Protein AF-A0A8S2FJF2-F1 (afdb_monomer_lite)

Organism: NCBI:txid1234261

pLDDT: mean 79.8, std 13.09, range [49.34, 97.62]

Foldseek 3Di:
DDPVVVVVVVVVVVVVVVVVVVPVVPPCPPVVPPPPPPDPPQDAAEAQEDDDPVCCVPPDVVVVGHHHHHCHCVVPPCVVVPPDCVNVVPDPPQQQDWDWDDDDPCVPVVDDTDIDGPVVVPPD

Structure (mmCIF, N/CA/C/O backbone):
data_AF-A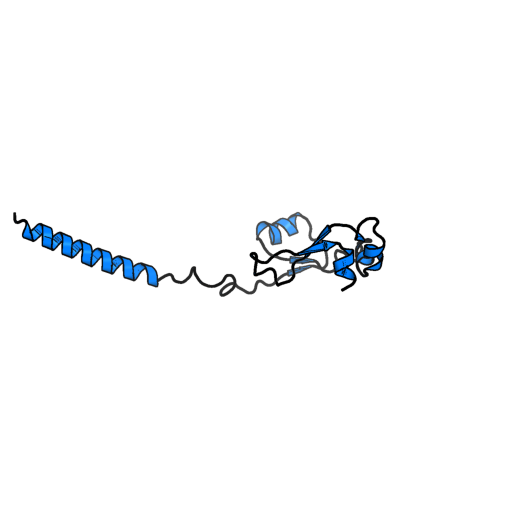0A8S2FJF2-F1
#
_entry.id   AF-A0A8S2FJF2-F1
#
loop_
_atom_site.group_PDB
_atom_site.id
_atom_site.type_symbol
_atom_site.label_atom_id
_atom_site.label_alt_id
_atom_site.label_comp_id
_atom_site.label_asym_id
_atom_site.label_entity_id
_atom_site.label_seq_id
_atom_site.pdbx_PDB_ins_code
_atom_site.Cartn_x
_atom_site.Cartn_y
_atom_site.Cartn_z
_atom_site.occupancy
_atom_site.B_iso_or_equiv
_atom_site.auth_seq_id
_atom_site.auth_comp_id
_atom_site.auth_asym_id
_atom_site.auth_atom_id
_atom_site.pdbx_PDB_model_num
ATOM 1 N N . MET A 1 1 ? -36.800 53.040 44.258 1.00 54.44 1 MET A N 1
ATOM 2 C CA . MET A 1 1 ? -36.306 51.725 43.789 1.00 54.44 1 MET A CA 1
ATOM 3 C C . MET A 1 1 ? -35.043 52.022 43.031 1.00 54.44 1 MET A C 1
ATOM 5 O O . MET A 1 1 ? -35.087 52.565 41.933 1.00 54.44 1 MET A O 1
ATOM 9 N N . ASP A 1 2 ? -33.936 51.858 43.733 1.00 61.22 2 ASP A N 1
ATOM 10 C CA . ASP A 1 2 ? -32.817 52.776 43.603 1.00 61.22 2 ASP A CA 1
ATOM 11 C C . ASP A 1 2 ? -31.812 52.225 42.600 1.00 61.22 2 ASP A C 1
ATOM 13 O O . ASP A 1 2 ? -31.479 51.042 42.625 1.00 61.22 2 ASP A O 1
ATOM 17 N N . SER A 1 3 ? -31.341 53.090 41.700 1.00 70.12 3 SER A N 1
ATOM 18 C CA . SER A 1 3 ? -30.451 52.751 40.575 1.00 70.12 3 SER A CA 1
ATOM 19 C C . SER A 1 3 ? -29.200 51.955 41.003 1.00 70.12 3 SER A C 1
ATOM 21 O O . SER A 1 3 ? -28.660 51.149 40.246 1.00 70.12 3 SER A O 1
ATOM 23 N N . TYR A 1 4 ? -28.794 52.103 42.267 1.00 76.31 4 TYR A N 1
ATOM 24 C CA . TYR A 1 4 ? -27.727 51.337 42.910 1.00 76.31 4 TYR A CA 1
ATOM 25 C C . TYR A 1 4 ? -28.010 49.830 43.007 1.00 76.31 4 TYR A C 1
ATOM 27 O O . TYR A 1 4 ? -27.101 49.030 42.797 1.00 76.31 4 TYR A O 1
ATOM 35 N N . CYS A 1 5 ? -29.255 49.417 43.255 1.00 74.25 5 CYS A N 1
ATOM 36 C CA . CYS A 1 5 ? -29.631 48.002 43.306 1.00 74.25 5 CYS A CA 1
ATOM 37 C C . CYS A 1 5 ? -29.486 47.326 41.936 1.00 74.25 5 CYS A C 1
ATOM 39 O O . CYS A 1 5 ? -29.048 46.180 41.856 1.00 74.25 5 CYS A O 1
ATOM 41 N N . ILE A 1 6 ? -29.800 48.050 40.856 1.00 78.25 6 ILE A N 1
ATOM 42 C CA . ILE A 1 6 ? -29.676 47.554 39.479 1.00 78.25 6 ILE A CA 1
ATOM 43 C C . ILE A 1 6 ? -28.198 47.391 39.112 1.00 78.25 6 ILE A C 1
ATOM 45 O O . ILE A 1 6 ? -27.810 46.358 38.569 1.00 78.25 6 ILE A O 1
ATOM 49 N N . PHE A 1 7 ? -27.356 48.366 39.462 1.00 80.12 7 PHE A N 1
ATOM 50 C CA . PHE A 1 7 ? -25.919 48.295 39.194 1.00 80.12 7 PHE A CA 1
ATOM 51 C C . PHE A 1 7 ? -25.243 47.141 39.948 1.00 80.12 7 PHE A C 1
ATOM 53 O O . PHE A 1 7 ? -24.484 46.376 39.354 1.00 80.12 7 PHE A O 1
ATOM 60 N N . ILE A 1 8 ? -25.574 46.949 41.230 1.00 80.25 8 ILE A N 1
ATOM 61 C CA . ILE A 1 8 ? -25.055 45.832 42.033 1.00 80.25 8 ILE A CA 1
ATOM 62 C C . ILE A 1 8 ? -25.493 44.489 41.438 1.00 80.25 8 ILE A C 1
ATOM 64 O O . ILE A 1 8 ? -24.672 43.582 41.322 1.00 80.25 8 ILE A O 1
ATOM 68 N N . TYR A 1 9 ? -26.749 44.372 40.996 1.00 80.88 9 TYR A N 1
ATOM 69 C CA . TYR A 1 9 ? -27.256 43.161 40.350 1.00 80.88 9 TYR A CA 1
ATOM 70 C C . TYR A 1 9 ? -26.528 42.849 39.031 1.00 80.88 9 TYR A C 1
ATOM 72 O O . TYR A 1 9 ? -26.152 41.702 38.794 1.00 80.88 9 TYR A O 1
ATOM 80 N N . PHE A 1 10 ? -26.243 43.862 38.207 1.00 78.94 10 PHE A N 1
ATOM 81 C CA . PHE A 1 10 ? -25.467 43.699 36.971 1.00 78.94 10 PHE A CA 1
ATOM 82 C C . PHE A 1 10 ? -24.010 43.291 37.224 1.00 78.94 10 PHE A C 1
ATOM 84 O O . PHE A 1 10 ? -23.477 42.421 36.530 1.00 78.94 10 PHE A O 1
ATOM 91 N N . VAL A 1 11 ? -23.360 43.867 38.237 1.00 80.19 11 VAL A N 1
ATOM 92 C CA . VAL A 1 11 ? -22.003 43.463 38.638 1.00 80.19 11 VAL A CA 1
ATOM 93 C C . VAL A 1 11 ? -22.007 42.020 39.150 1.00 80.19 11 VAL A C 1
ATOM 95 O O . VAL A 1 11 ? -21.147 41.228 38.771 1.00 80.19 11 VAL A O 1
ATOM 98 N N . PHE A 1 12 ? -23.018 41.631 39.928 1.00 78.00 12 PHE A N 1
ATOM 99 C CA . PHE A 1 12 ? -23.171 40.251 40.386 1.00 78.00 12 PHE A CA 1
ATOM 100 C C . PHE A 1 12 ? -23.368 39.285 39.208 1.00 78.00 12 PHE A C 1
ATOM 102 O O . PHE A 1 12 ? -22.670 38.279 39.113 1.00 78.00 12 PHE A O 1
ATOM 109 N N . LEU A 1 13 ? -24.244 39.609 38.253 1.00 74.25 13 LEU A N 1
ATOM 110 C CA . LEU A 1 13 ? -24.472 38.780 37.066 1.00 74.25 13 LEU A CA 1
ATOM 111 C C . LEU A 1 13 ? -23.211 38.618 36.209 1.00 74.25 13 LEU A C 1
ATOM 113 O O . LEU A 1 13 ? -22.901 37.507 35.784 1.00 74.25 13 LEU A O 1
ATOM 117 N N . THR A 1 14 ? -22.459 39.695 35.974 1.00 69.31 14 THR A N 1
ATOM 118 C CA . THR A 1 14 ? -21.243 39.639 35.145 1.00 69.31 14 THR A CA 1
ATOM 119 C C . THR A 1 14 ? -20.107 38.876 35.826 1.00 69.31 14 THR A C 1
ATOM 121 O O . THR A 1 14 ? -19.404 38.115 35.157 1.00 69.31 14 THR A O 1
ATOM 124 N N . LEU A 1 15 ? 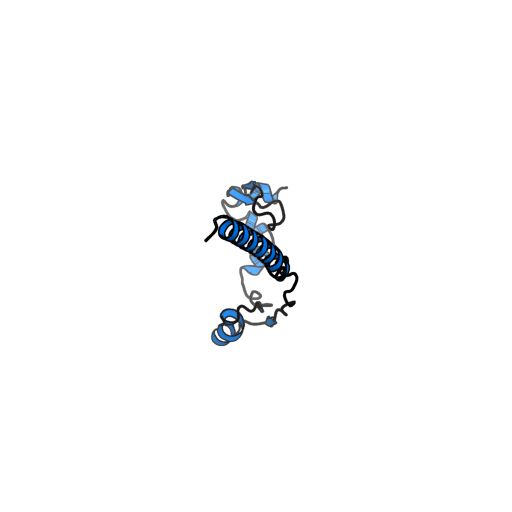-19.953 38.993 37.149 1.00 68.25 15 LEU A N 1
ATOM 125 C CA . LEU A 1 15 ? -18.973 38.212 37.908 1.00 68.25 15 LEU A CA 1
ATOM 126 C C . LEU A 1 15 ? -19.334 36.720 37.939 1.00 68.25 15 LEU A C 1
ATOM 128 O O . LEU A 1 15 ? -18.475 35.879 37.672 1.00 68.25 15 LEU A O 1
ATOM 132 N N . PHE A 1 16 ? -20.601 36.371 38.177 1.00 62.75 16 PHE A N 1
ATOM 133 C CA . PHE A 1 16 ? -21.034 34.969 38.186 1.00 62.75 16 PHE A CA 1
ATOM 134 C C . PHE A 1 16 ? -20.981 34.321 36.796 1.00 62.75 16 PHE A C 1
ATOM 136 O O . PHE A 1 16 ? -20.611 33.150 36.686 1.00 62.75 16 PHE A O 1
ATOM 143 N N . HIS A 1 17 ? -21.273 35.070 35.727 1.00 59.94 17 HIS A N 1
ATOM 144 C CA . HIS A 1 17 ? -21.181 34.556 34.358 1.00 59.94 17 HIS A CA 1
ATOM 145 C C . HIS A 1 17 ? -19.727 34.263 33.945 1.00 59.94 17 HIS A C 1
ATOM 147 O O . HIS A 1 17 ? -19.453 33.206 33.377 1.00 59.94 17 HIS A O 1
ATOM 153 N N . ASN A 1 18 ? -18.773 35.135 34.299 1.00 57.75 18 ASN A N 1
ATOM 154 C CA . ASN A 1 18 ? -17.348 34.929 33.997 1.00 57.75 18 ASN A CA 1
ATOM 155 C C . ASN A 1 18 ? -16.711 33.777 34.799 1.00 57.75 18 ASN A C 1
ATOM 157 O O . ASN A 1 18 ? -15.827 33.074 34.302 1.00 57.75 18 ASN A O 1
ATOM 161 N N . VAL A 1 19 ? -17.171 33.530 36.030 1.00 59.09 19 VAL A N 1
ATOM 162 C CA . VAL A 1 19 ? -16.703 32.384 36.830 1.00 59.09 19 VAL A CA 1
ATOM 163 C C . VAL A 1 19 ? -17.213 31.058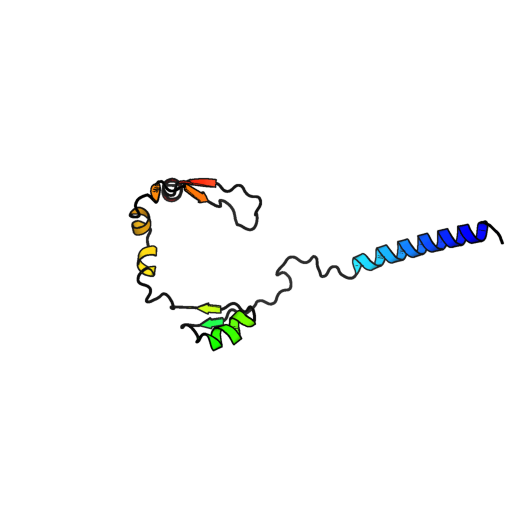 36.249 1.00 59.09 19 VAL A C 1
ATOM 165 O O . VAL A 1 19 ? -16.465 30.081 36.207 1.00 59.09 19 VAL A O 1
ATOM 168 N N . TYR A 1 20 ? -18.443 31.016 35.729 1.00 56.34 20 TYR A N 1
ATOM 169 C CA . TYR A 1 20 ? -19.012 29.794 35.148 1.00 56.34 20 TYR A CA 1
ATOM 170 C C . TYR A 1 20 ? -18.358 29.388 33.818 1.00 56.34 20 TYR A C 1
ATOM 172 O O . TYR A 1 20 ? -18.106 28.201 33.588 1.00 56.34 20 TYR A O 1
ATOM 180 N N . THR A 1 21 ? -18.026 30.348 32.951 1.00 52.50 21 THR A N 1
ATOM 181 C CA . THR A 1 21 ? -17.444 30.059 31.626 1.00 52.50 21 THR A CA 1
ATOM 182 C C . THR A 1 21 ? -16.005 29.543 31.705 1.00 52.50 21 THR A C 1
ATOM 184 O O . THR A 1 21 ? -15.615 28.683 30.914 1.00 52.50 21 THR A O 1
ATOM 187 N N . SER A 1 22 ? -15.225 29.978 32.701 1.00 53.28 22 SER A N 1
ATOM 188 C CA . SER A 1 22 ? -13.837 29.520 32.885 1.00 53.28 22 SER A CA 1
ATOM 189 C C . SER A 1 22 ? -13.712 28.079 33.412 1.00 53.28 22 SER A C 1
ATOM 191 O O . SER A 1 22 ? -12.681 27.432 33.204 1.00 53.28 22 SER A O 1
ATOM 193 N N . SER A 1 23 ? -14.763 27.545 34.048 1.00 49.34 23 SER A N 1
ATOM 194 C CA . SER A 1 23 ? -14.753 26.211 34.668 1.00 49.34 23 SER A CA 1
ATOM 195 C C . SER A 1 23 ? -15.274 25.098 33.743 1.00 49.34 23 SER A C 1
ATOM 197 O O . SER A 1 23 ? -14.867 23.942 33.874 1.00 49.34 23 SER A O 1
ATOM 199 N N . PHE A 1 24 ? -16.110 25.427 32.748 1.00 50.16 24 PHE A N 1
ATOM 200 C CA . PHE A 1 24 ? -16.654 24.436 31.805 1.00 50.16 24 PHE A CA 1
ATOM 201 C C . PHE A 1 24 ? -15.635 23.981 30.742 1.00 50.16 24 PHE A C 1
ATOM 203 O O . PHE A 1 24 ? -15.668 22.838 30.295 1.00 50.16 24 PHE A O 1
ATOM 210 N N . SER A 1 25 ? -14.664 24.832 30.391 1.00 53.28 25 SER A N 1
ATOM 211 C CA . SER A 1 25 ? -13.658 24.526 29.357 1.00 53.28 25 SER A CA 1
ATOM 212 C C . SER A 1 25 ? -12.618 23.473 29.792 1.00 53.28 25 SER A C 1
ATOM 214 O O . SER A 1 25 ? -12.096 22.722 28.971 1.00 53.28 25 SER A O 1
ATOM 216 N N . LYS A 1 26 ? -12.337 23.335 31.098 1.00 54.09 26 LYS A N 1
ATOM 217 C CA . LYS A 1 26 ? -11.240 22.470 31.584 1.00 54.09 26 LYS A CA 1
ATOM 218 C C . LYS A 1 26 ? -11.614 21.003 31.832 1.00 54.09 26 LYS A C 1
ATOM 220 O O . LYS A 1 26 ? -10.714 20.176 31.951 1.00 54.09 26 LYS A O 1
ATOM 225 N N . LYS A 1 27 ? -12.901 20.644 31.924 1.00 52.88 27 LYS A N 1
ATOM 226 C CA . LYS A 1 27 ? -13.317 19.286 32.340 1.00 52.88 27 LYS A CA 1
ATOM 227 C C . LYS A 1 27 ? -13.433 18.255 31.214 1.00 52.88 27 LYS A C 1
ATOM 229 O O . LYS A 1 27 ? -13.507 17.064 31.509 1.00 52.88 27 LYS A O 1
ATOM 234 N N . HIS A 1 28 ? -13.377 18.662 29.946 1.00 54.97 28 HIS A N 1
ATOM 235 C CA . HIS A 1 28 ? -13.501 17.745 28.805 1.00 54.97 28 HIS A CA 1
ATOM 236 C C . HIS A 1 28 ? -12.368 17.906 27.780 1.00 54.97 28 HIS A C 1
ATOM 238 O O . HIS A 1 28 ? -12.598 17.968 26.577 1.00 54.97 28 HIS A O 1
ATOM 244 N N . ALA A 1 29 ? -11.113 17.861 28.242 1.00 58.06 29 ALA A N 1
ATOM 245 C CA . ALA A 1 29 ? -9.919 17.755 27.386 1.00 58.06 29 ALA A CA 1
ATOM 246 C C . ALA A 1 29 ? -9.804 16.404 26.625 1.00 58.06 29 ALA A C 1
ATOM 248 O O . ALA A 1 29 ? -8.732 16.035 26.149 1.00 58.06 29 ALA A O 1
ATOM 249 N N . GLY A 1 30 ? -10.889 15.626 26.532 1.00 56.84 30 GLY A N 1
ATOM 250 C CA . GLY A 1 30 ? -10.913 14.300 25.910 1.00 56.84 30 GLY A CA 1
ATOM 251 C C . GLY A 1 30 ? -10.896 14.322 24.380 1.00 56.84 30 GLY A C 1
ATOM 252 O O . GLY A 1 30 ? -10.472 13.344 23.775 1.00 56.84 30 GLY A O 1
ATOM 253 N N . HIS A 1 31 ? -11.295 15.435 23.757 1.00 61.25 31 HIS A N 1
ATOM 254 C CA . HIS A 1 31 ? -11.410 15.549 22.295 1.00 61.25 31 HIS A CA 1
ATOM 255 C C . HIS A 1 31 ? -10.144 16.065 21.591 1.00 61.25 31 HIS A C 1
ATOM 257 O O . HIS A 1 31 ? -10.128 16.146 20.369 1.00 61.25 31 HIS A O 1
ATOM 263 N N . LEU A 1 32 ? -9.091 16.416 22.339 1.00 73.38 32 LEU A N 1
ATOM 264 C CA . LEU A 1 32 ? -7.846 16.979 21.788 1.00 73.38 32 LEU A CA 1
ATOM 265 C C . LEU A 1 32 ? -6.673 15.995 21.790 1.00 73.38 32 LEU A C 1
ATOM 267 O O . LEU A 1 32 ? -5.556 16.359 21.428 1.00 73.38 32 LEU A O 1
ATOM 271 N N . LYS A 1 33 ? -6.893 14.752 22.222 1.00 71.44 33 LYS A N 1
ATOM 272 C CA . LYS A 1 33 ? -5.849 13.736 22.139 1.00 71.44 33 LYS A CA 1
ATOM 273 C C . LYS A 1 33 ? -5.581 13.411 20.669 1.00 71.44 33 LYS A C 1
ATOM 275 O O . LYS A 1 33 ? -6.517 13.331 19.876 1.00 71.44 33 LYS A O 1
ATOM 280 N N . ALA A 1 34 ? -4.313 13.209 20.313 1.00 70.81 34 ALA A N 1
ATOM 281 C CA . ALA A 1 34 ? -3.939 12.833 18.953 1.00 70.81 34 ALA A CA 1
ATOM 282 C C . ALA A 1 34 ? -4.735 11.598 18.501 1.00 70.81 34 ALA A C 1
ATOM 284 O O . ALA A 1 34 ? -4.946 10.666 19.289 1.00 70.81 34 ALA A O 1
ATOM 285 N N . PHE A 1 35 ? -5.184 11.585 17.245 1.00 65.00 35 PHE A N 1
ATOM 286 C CA . PHE A 1 35 ? -5.872 10.429 16.673 1.00 65.00 35 PHE A CA 1
ATOM 287 C C . PHE A 1 35 ? -5.033 9.157 16.887 1.00 65.00 35 PHE A C 1
ATOM 289 O O . PHE A 1 35 ? -3.825 9.162 16.674 1.00 65.00 35 PHE A O 1
ATOM 296 N N . GLY A 1 36 ? -5.667 8.087 17.376 1.00 68.06 36 GLY A N 1
ATOM 297 C CA . GLY A 1 36 ? -4.994 6.817 17.685 1.00 68.06 36 GLY A CA 1
ATOM 298 C C . GLY A 1 36 ? -4.341 6.718 19.073 1.00 68.06 36 GLY A C 1
ATOM 299 O O . GLY A 1 36 ? -4.016 5.616 19.491 1.00 68.06 36 GLY A O 1
ATOM 300 N N . SER A 1 37 ? -4.224 7.807 19.844 1.00 72.00 37 SER A N 1
ATOM 301 C CA . SER A 1 37 ? -3.561 7.789 21.170 1.00 72.00 37 SER A CA 1
ATOM 302 C C . SER A 1 37 ? -4.311 7.034 22.280 1.00 72.00 37 SER A C 1
ATOM 304 O O . SER A 1 37 ? -3.726 6.715 23.312 1.00 72.00 37 SER A O 1
ATOM 306 N N . ALA A 1 38 ? -5.603 6.763 22.093 1.00 66.19 38 ALA A N 1
ATOM 307 C CA . ALA A 1 38 ? -6.436 5.986 23.017 1.00 66.19 38 ALA A CA 1
ATOM 308 C C . ALA A 1 38 ? -7.220 4.870 22.303 1.00 66.19 38 ALA A C 1
ATOM 310 O O . ALA A 1 38 ? -8.108 4.261 22.898 1.00 66.19 38 ALA A O 1
ATOM 311 N N . GLY A 1 39 ? -6.938 4.643 21.016 1.00 67.19 39 GLY A N 1
ATOM 312 C CA . GLY A 1 39 ? -7.615 3.612 20.239 1.00 67.19 39 GLY A CA 1
ATOM 313 C C . GLY A 1 39 ? -7.116 2.223 20.643 1.00 67.19 39 GLY A C 1
ATOM 314 O O . GLY A 1 39 ? -5.924 2.070 20.911 1.00 67.19 39 GLY A O 1
ATOM 315 N N . P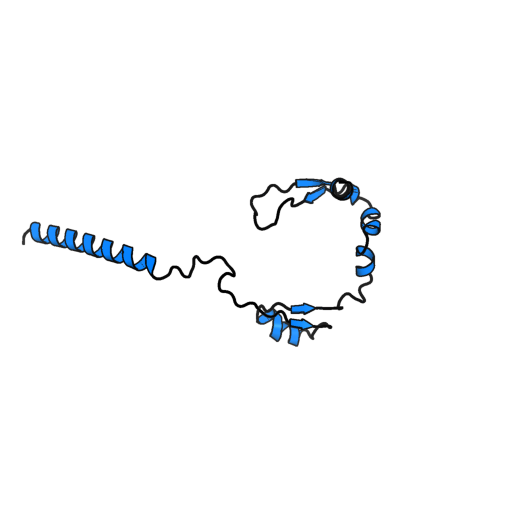RO A 1 40 ? -7.986 1.203 20.692 1.00 72.25 40 PRO A N 1
ATOM 316 C CA . PRO A 1 40 ? -7.521 -0.166 20.850 1.00 72.25 40 PRO A CA 1
ATOM 317 C C . PRO A 1 40 ? -6.634 -0.538 19.657 1.00 72.25 40 PRO A C 1
ATOM 319 O O . PRO A 1 40 ? -6.949 -0.196 18.515 1.00 72.25 40 PRO A O 1
ATOM 322 N N . PHE A 1 41 ? -5.550 -1.275 19.905 1.00 72.62 41 PHE A N 1
ATOM 323 C CA . PHE A 1 41 ? -4.867 -2.000 18.838 1.00 72.62 41 PHE A CA 1
ATOM 324 C C . PHE A 1 41 ? -5.861 -3.020 18.277 1.00 72.62 41 PHE A C 1
ATOM 326 O O . PHE A 1 41 ? -6.138 -4.044 18.902 1.00 72.62 41 PHE A O 1
ATOM 333 N N . LEU A 1 42 ? -6.470 -2.699 17.137 1.00 77.69 42 LEU A N 1
ATOM 334 C CA . LEU A 1 42 ? -7.411 -3.595 16.484 1.00 77.69 42 LEU A CA 1
ATOM 335 C C . LEU A 1 42 ? -6.619 -4.759 15.895 1.00 77.69 42 LEU A C 1
ATOM 337 O O . LEU A 1 42 ? -5.748 -4.563 15.047 1.00 77.69 42 LEU A O 1
ATOM 341 N N . LYS A 1 43 ? -6.918 -5.973 16.360 1.00 83.38 43 LYS A N 1
ATOM 342 C CA . LYS A 1 43 ? -6.398 -7.190 15.743 1.00 83.38 43 LYS A CA 1
ATOM 343 C C . LYS A 1 43 ? -6.911 -7.244 14.303 1.00 83.38 43 LYS A C 1
ATOM 345 O O . LYS A 1 43 ? -8.120 -7.212 14.081 1.00 83.38 43 LYS A O 1
ATOM 350 N N . ILE A 1 44 ? -5.991 -7.294 13.345 1.00 90.94 44 ILE A N 1
ATOM 351 C CA . ILE A 1 44 ? -6.320 -7.496 11.935 1.00 90.94 44 ILE A CA 1
ATOM 352 C C . ILE A 1 44 ? -6.460 -8.999 11.726 1.00 90.94 44 ILE A C 1
ATOM 354 O O . ILE A 1 44 ? -5.539 -9.756 12.034 1.00 90.94 44 ILE A O 1
ATOM 358 N N . ASP A 1 45 ? -7.621 -9.422 11.241 1.00 93.06 45 ASP A N 1
ATOM 359 C CA . ASP A 1 45 ? -7.835 -10.822 10.893 1.00 93.06 45 ASP A CA 1
ATOM 360 C C . ASP A 1 45 ? -7.106 -11.143 9.587 1.00 93.06 45 ASP A C 1
ATOM 362 O O . ASP A 1 45 ? -7.086 -10.331 8.661 1.00 93.06 45 ASP A O 1
ATOM 366 N N . GLU A 1 46 ? -6.519 -12.335 9.510 1.00 94.62 46 GLU A N 1
ATOM 367 C CA . GLU A 1 46 ? -5.810 -12.813 8.326 1.00 94.62 46 GLU A CA 1
ATOM 368 C C . GLU A 1 46 ? -6.554 -14.008 7.734 1.00 94.62 46 GLU A C 1
ATOM 370 O O . GLU A 1 46 ? -6.828 -14.986 8.429 1.00 94.62 46 GLU A O 1
ATOM 375 N N . LEU A 1 47 ? -6.883 -13.926 6.448 1.00 94.00 47 LEU A N 1
ATOM 376 C CA . LEU A 1 47 ? -7.569 -14.977 5.703 1.00 94.00 47 LEU A CA 1
ATOM 377 C C . LEU A 1 47 ? -6.690 -15.421 4.536 1.00 94.00 47 LEU A C 1
ATOM 379 O O . LEU A 1 47 ? -6.121 -14.584 3.843 1.00 94.00 47 LEU A O 1
ATOM 383 N N . ASN A 1 48 ? -6.594 -16.727 4.296 1.00 92.19 48 ASN A N 1
ATOM 384 C CA . ASN A 1 48 ? -5.812 -17.276 3.178 1.00 92.19 48 ASN A CA 1
ATOM 385 C C . ASN A 1 48 ? -6.608 -17.349 1.865 1.00 92.19 48 ASN A C 1
ATOM 387 O O . ASN A 1 48 ? -6.060 -17.672 0.816 1.00 92.19 48 ASN A O 1
ATOM 391 N N . GLU A 1 49 ? -7.907 -17.072 1.925 1.00 90.00 49 GLU A N 1
ATOM 392 C CA . GLU A 1 49 ? -8.828 -17.159 0.800 1.00 90.00 49 GLU A CA 1
ATOM 393 C C . GLU A 1 49 ? -9.858 -16.030 0.860 1.00 90.00 49 GLU A C 1
ATOM 395 O O . GLU A 1 49 ? -10.082 -15.420 1.912 1.00 90.00 49 GLU A O 1
ATOM 400 N N . PHE A 1 50 ? -10.489 -15.743 -0.280 1.00 90.44 50 PHE A N 1
ATOM 401 C CA . PHE A 1 50 ? -11.572 -14.772 -0.324 1.00 90.44 50 PHE A CA 1
ATOM 402 C C . PHE A 1 50 ? -12.843 -15.364 0.306 1.00 90.44 50 PHE A C 1
ATOM 404 O O . PHE A 1 50 ? -13.355 -16.370 -0.187 1.00 90.44 50 PHE A O 1
ATOM 411 N N . PRO A 1 51 ? -13.396 -14.743 1.364 1.00 92.12 51 PRO A N 1
ATOM 412 C CA . PRO A 1 51 ? -14.666 -15.167 1.929 1.00 92.12 51 PRO A CA 1
ATOM 413 C C . PRO A 1 51 ? -15.800 -14.920 0.931 1.00 92.12 51 PRO A C 1
ATOM 415 O O . PRO A 1 51 ? -15.711 -14.059 0.053 1.00 92.12 51 PRO A O 1
ATOM 418 N N . SER A 1 52 ? -16.920 -15.622 1.111 1.00 95.44 52 SER A N 1
ATOM 419 C CA . SER A 1 52 ? -18.131 -15.327 0.341 1.00 95.44 52 SER A CA 1
ATOM 420 C C . SER A 1 52 ? -18.572 -13.875 0.555 1.00 95.44 52 SER A C 1
ATOM 422 O O . SER A 1 52 ? -18.357 -13.300 1.626 1.00 95.44 52 SER A O 1
ATOM 424 N N . SER A 1 53 ? -19.247 -13.280 -0.431 1.00 96.12 53 SER A N 1
ATOM 425 C CA . SER A 1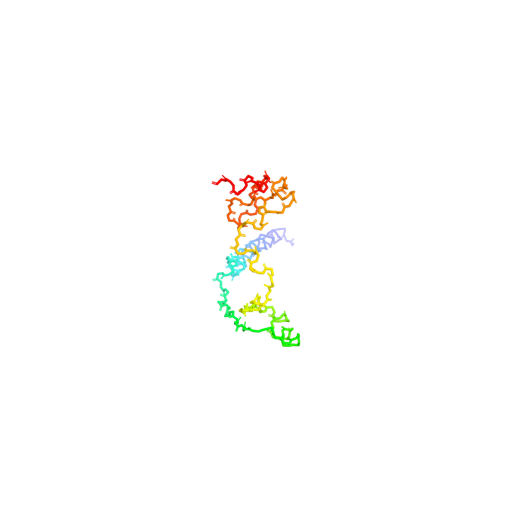 53 ? -19.688 -11.879 -0.358 1.00 96.12 53 SER A CA 1
ATOM 426 C C . SER A 1 53 ? -20.531 -11.591 0.889 1.00 96.12 53 SER A C 1
ATOM 428 O O . SER A 1 53 ? -20.392 -10.533 1.496 1.00 96.12 53 SER A O 1
ATOM 430 N N . PHE A 1 54 ? -21.358 -12.553 1.317 1.00 97.62 54 PHE A N 1
ATOM 431 C CA . PHE A 1 54 ? -22.157 -12.443 2.539 1.00 97.62 54 PHE A CA 1
ATOM 432 C C . PHE A 1 54 ? -21.288 -12.391 3.802 1.00 97.62 54 PHE A C 1
ATOM 434 O O . PHE A 1 54 ? -21.521 -11.553 4.675 1.00 97.62 54 PHE A O 1
ATOM 441 N N . ILE A 1 55 ? -20.277 -13.261 3.901 1.00 95.44 55 ILE A N 1
ATOM 442 C CA . ILE A 1 55 ? -19.339 -13.280 5.031 1.00 95.44 55 ILE A CA 1
ATOM 443 C C . ILE A 1 55 ? -18.506 -11.997 5.030 1.00 95.44 55 ILE A C 1
ATOM 445 O O . ILE A 1 55 ? -18.413 -11.337 6.065 1.00 95.44 55 ILE A O 1
ATOM 449 N N . PHE A 1 56 ? -17.966 -11.605 3.872 1.00 95.94 56 PHE A N 1
ATOM 450 C CA . PHE A 1 56 ? -17.185 -10.379 3.729 1.00 95.94 56 PHE A CA 1
ATOM 451 C C . PHE A 1 56 ? -17.973 -9.148 4.185 1.00 95.94 56 PHE A C 1
ATOM 453 O O . PHE A 1 56 ? -17.513 -8.366 5.020 1.00 95.94 56 PHE A O 1
ATOM 460 N N . PHE A 1 57 ? -19.198 -9.013 3.671 1.00 97.00 57 PHE A N 1
ATOM 461 C CA . PHE A 1 57 ? -20.066 -7.889 3.975 1.00 97.00 57 PHE A CA 1
ATOM 462 C C . PHE A 1 57 ? -20.413 -7.830 5.463 1.00 97.00 57 PHE A C 1
ATOM 464 O O . PHE A 1 57 ? -20.223 -6.798 6.103 1.00 97.00 57 PHE A O 1
ATOM 471 N N . ASN A 1 58 ? -20.897 -8.934 6.035 1.00 97.12 58 ASN A N 1
ATOM 472 C CA . ASN A 1 58 ? -21.405 -8.931 7.404 1.00 97.12 58 ASN A CA 1
ATOM 473 C C . ASN A 1 58 ? -20.316 -8.836 8.466 1.00 97.12 58 ASN A C 1
ATOM 475 O O . ASN A 1 58 ? -20.562 -8.228 9.514 1.00 97.12 58 ASN A O 1
ATOM 479 N N . ASN A 1 59 ? -19.154 -9.444 8.223 1.00 94.31 59 ASN A N 1
ATOM 480 C CA . ASN A 1 59 ? -18.106 -9.560 9.230 1.00 94.31 59 ASN A CA 1
ATOM 481 C C . ASN A 1 59 ? -17.036 -8.479 9.121 1.00 94.31 59 ASN A C 1
ATOM 483 O O . ASN A 1 59 ? -16.489 -8.123 10.157 1.00 94.31 59 ASN A O 1
ATOM 487 N N . TYR A 1 60 ? -16.792 -7.920 7.933 1.00 94.38 60 TYR A N 1
ATOM 488 C CA . TYR A 1 60 ? -15.715 -6.950 7.731 1.00 94.38 60 TYR A CA 1
ATOM 489 C C . TYR A 1 60 ? -16.251 -5.596 7.274 1.00 94.38 60 TYR A C 1
ATOM 491 O O . TYR A 1 60 ? -16.159 -4.620 8.018 1.00 94.38 60 TYR A O 1
ATOM 499 N N . LEU A 1 61 ? -16.903 -5.531 6.108 1.00 94.56 61 LEU A N 1
ATOM 500 C CA . LEU A 1 61 ? -17.295 -4.252 5.503 1.00 94.56 61 LEU A CA 1
ATOM 501 C C . LEU A 1 61 ? -18.325 -3.484 6.343 1.00 94.56 61 LEU A C 1
ATOM 503 O O . LEU A 1 61 ? -18.107 -2.325 6.681 1.00 94.56 61 LEU A O 1
ATOM 507 N N . ARG A 1 62 ? -19.429 -4.133 6.737 1.00 95.81 62 ARG A N 1
ATOM 508 C CA . ARG A 1 62 ? -20.500 -3.513 7.539 1.00 95.81 62 ARG A CA 1
ATOM 509 C C . ARG A 1 62 ? -20.019 -3.072 8.922 1.00 95.81 62 ARG A C 1
ATOM 511 O O . ARG A 1 62 ? -20.594 -2.161 9.508 1.00 95.81 62 ARG A O 1
ATOM 518 N N . LYS A 1 63 ? -18.995 -3.742 9.455 1.00 92.94 63 LYS A N 1
ATOM 519 C CA . LYS A 1 63 ? -18.413 -3.464 10.774 1.00 92.94 63 LYS A CA 1
ATOM 520 C C . LYS A 1 63 ? -17.215 -2.512 10.708 1.00 92.94 63 LYS A C 1
ATOM 522 O O . LYS A 1 63 ? -16.639 -2.225 11.752 1.00 92.94 63 LYS A O 1
ATOM 527 N N . SER A 1 64 ? -16.832 -2.044 9.517 1.00 91.62 64 SER A N 1
ATOM 528 C CA . SER A 1 64 ? -15.619 -1.246 9.293 1.00 91.62 64 SER A CA 1
ATOM 529 C C . SER A 1 64 ? -14.358 -1.901 9.874 1.00 91.62 64 SER A C 1
ATOM 531 O O . SER A 1 64 ? -13.490 -1.222 10.420 1.00 91.62 64 SER A O 1
ATOM 533 N N . GLN A 1 65 ? -14.271 -3.231 9.785 1.00 91.06 65 GLN A N 1
ATOM 534 C CA . GLN A 1 65 ? -13.149 -4.007 10.303 1.00 91.06 65 GLN A CA 1
ATOM 535 C C . GLN A 1 65 ? -12.185 -4.363 9.169 1.00 91.06 65 GLN A C 1
ATOM 537 O O . GLN A 1 65 ? -12.576 -4.955 8.162 1.00 91.06 65 GLN A O 1
ATOM 542 N N . THR A 1 66 ? -10.912 -4.016 9.354 1.00 92.12 66 THR A N 1
ATOM 543 C CA . THR A 1 66 ? -9.834 -4.353 8.421 1.00 92.12 66 THR A CA 1
ATOM 544 C C . THR A 1 66 ? -9.541 -5.852 8.441 1.00 92.12 66 THR A C 1
ATOM 546 O O . THR A 1 66 ? -9.500 -6.471 9.505 1.00 92.12 66 THR A O 1
ATOM 549 N N . VAL A 1 67 ? -9.276 -6.416 7.264 1.00 94.12 67 VAL A N 1
ATOM 550 C CA . VAL A 1 67 ? -8.885 -7.815 7.067 1.00 94.12 67 VAL A CA 1
ATOM 551 C C . VAL A 1 67 ? -7.731 -7.890 6.070 1.00 94.12 67 VAL A C 1
ATOM 553 O O . VAL A 1 67 ? -7.702 -7.140 5.093 1.00 94.12 67 VAL A O 1
ATOM 556 N N . LEU A 1 68 ? -6.768 -8.771 6.332 1.00 94.31 68 LEU A N 1
ATOM 557 C CA . LEU A 1 68 ? -5.644 -9.064 5.452 1.00 94.31 68 LEU A CA 1
ATOM 558 C C . LEU A 1 68 ? -5.915 -10.365 4.696 1.00 94.31 68 LEU A C 1
ATOM 560 O O . LEU A 1 68 ? -6.065 -11.423 5.300 1.00 94.31 68 LEU A O 1
ATOM 564 N N . PHE A 1 69 ? -5.909 -10.298 3.369 1.00 94.12 69 PHE A N 1
ATOM 565 C CA . PHE A 1 69 ? -5.987 -11.481 2.520 1.00 94.12 69 PHE A CA 1
ATOM 566 C C . PHE A 1 69 ? -4.583 -11.925 2.115 1.00 94.12 69 PHE A C 1
ATOM 568 O O . PHE A 1 69 ? -3.889 -11.238 1.365 1.00 94.12 69 PHE A O 1
ATOM 575 N N . ARG A 1 70 ? -4.146 -13.077 2.614 1.00 91.69 70 ARG A N 1
ATOM 576 C CA . ARG A 1 70 ? -2.888 -13.710 2.220 1.00 91.69 70 ARG A CA 1
ATOM 577 C C . ARG A 1 70 ? -3.122 -14.599 1.011 1.00 91.69 70 ARG A C 1
ATOM 579 O O . ARG A 1 70 ? -4.181 -15.190 0.871 1.00 91.69 70 ARG A O 1
ATOM 586 N N . GLN A 1 71 ? -2.115 -14.694 0.145 1.00 85.62 71 GLN A N 1
ATOM 587 C CA . GLN A 1 71 ? -2.070 -15.632 -0.987 1.00 85.62 71 GLN A CA 1
ATOM 588 C C . GLN A 1 71 ? -3.187 -15.486 -2.039 1.00 85.62 71 GLN A C 1
ATOM 590 O O . GLN A 1 71 ? -3.165 -16.202 -3.033 1.00 85.62 71 GLN A O 1
ATOM 595 N N . VAL A 1 72 ? -4.101 -14.522 -1.920 1.00 88.19 72 VAL A N 1
ATOM 596 C CA . VAL A 1 72 ? -5.200 -14.344 -2.884 1.00 88.19 72 VAL A CA 1
ATOM 597 C C . VAL A 1 72 ? -4.751 -13.928 -4.287 1.00 88.19 72 VAL A C 1
ATOM 599 O O . VAL A 1 72 ? -5.434 -14.229 -5.259 1.00 88.19 72 VAL A O 1
ATOM 602 N N . LEU A 1 73 ? -3.584 -13.292 -4.405 1.00 87.88 73 LEU A N 1
ATOM 603 C CA . LEU A 1 73 ? -2.971 -12.935 -5.689 1.00 87.88 73 LEU A CA 1
ATOM 604 C C . LEU A 1 73 ? -1.964 -13.987 -6.183 1.00 87.88 73 LEU A C 1
ATOM 606 O O . LEU A 1 73 ? -1.285 -13.759 -7.175 1.00 87.88 73 LEU A O 1
ATOM 610 N N . SER A 1 74 ? -1.835 -15.138 -5.511 1.00 85.44 74 SER A N 1
ATOM 611 C CA . SER A 1 74 ? -0.848 -16.171 -5.881 1.00 85.44 74 SER A CA 1
ATOM 612 C C . SER A 1 74 ? -1.044 -16.721 -7.295 1.00 85.44 74 SER A C 1
ATOM 614 O O . SER A 1 74 ? -0.069 -17.075 -7.951 1.00 85.44 74 SER A O 1
ATOM 616 N N . ASN A 1 75 ? -2.289 -16.737 -7.772 1.00 84.44 75 ASN A N 1
ATOM 617 C CA . ASN A 1 75 ? -2.653 -17.172 -9.118 1.00 84.44 75 ASN A CA 1
ATOM 618 C C . ASN A 1 75 ? -2.815 -16.003 -10.105 1.00 84.44 75 ASN A C 1
ATOM 620 O O . ASN A 1 75 ? -3.242 -16.225 -11.236 1.00 84.44 75 ASN A O 1
ATOM 624 N N . ASP A 1 76 ? -2.528 -14.763 -9.693 1.00 87.50 76 ASP A N 1
ATOM 625 C CA . ASP A 1 76 ? -2.637 -13.600 -10.571 1.00 87.50 76 ASP A CA 1
ATOM 626 C C . ASP A 1 76 ? -1.456 -13.595 -11.562 1.00 87.50 76 ASP A C 1
ATOM 628 O O . ASP A 1 76 ? -0.297 -13.476 -11.140 1.00 87.50 76 ASP A O 1
ATOM 632 N N . PRO A 1 77 ? -1.709 -13.711 -12.882 1.00 85.19 77 PRO A N 1
ATOM 633 C CA . PRO A 1 77 ? -0.641 -13.740 -13.876 1.00 85.19 77 PRO A CA 1
ATOM 634 C C . PRO A 1 77 ? 0.172 -12.440 -13.895 1.00 85.19 77 PRO A C 1
ATOM 636 O O . PRO A 1 77 ? 1.360 -12.463 -14.224 1.00 85.19 77 PRO A O 1
ATOM 639 N N . TYR A 1 78 ? -0.434 -11.318 -13.505 1.00 85.06 78 TYR A N 1
ATOM 640 C CA . TYR A 1 78 ? 0.222 -10.021 -13.477 1.00 85.06 78 TYR A CA 1
ATOM 641 C C . TYR A 1 78 ? 1.127 -9.859 -12.263 1.00 85.06 78 TYR A C 1
ATOM 643 O O . TYR A 1 78 ? 2.116 -9.142 -12.369 1.00 85.06 78 TYR A O 1
ATOM 651 N N . LEU A 1 79 ? 0.879 -10.550 -11.142 1.00 86.81 79 LEU A N 1
ATOM 652 C CA . LEU A 1 79 ? 1.703 -10.393 -9.937 1.00 86.81 79 LEU A CA 1
ATOM 653 C C . LEU A 1 79 ? 3.188 -10.647 -10.233 1.00 86.81 79 LEU A C 1
ATOM 655 O O . LEU A 1 79 ? 4.041 -9.869 -9.818 1.00 86.81 79 LEU A O 1
ATOM 659 N N . SER A 1 80 ? 3.486 -11.695 -11.006 1.00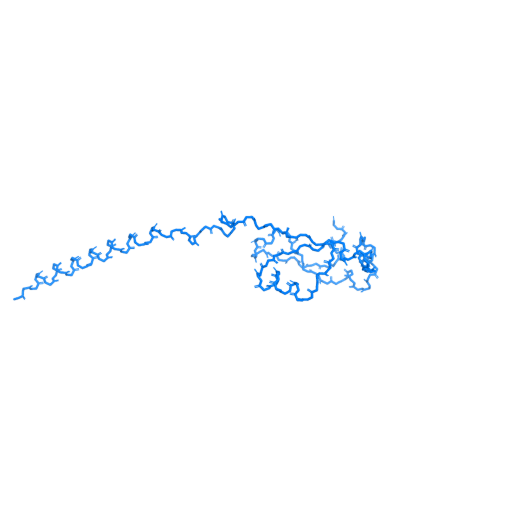 83.12 80 SER A N 1
ATOM 660 C CA . SER A 1 80 ? 4.849 -12.019 -11.448 1.00 83.12 80 SER A CA 1
ATOM 661 C C . SER A 1 80 ? 5.474 -10.954 -12.359 1.00 83.12 80 SER A C 1
ATOM 663 O O . SER A 1 80 ? 6.688 -10.765 -12.342 1.00 83.12 80 SER A O 1
ATOM 665 N N . MET A 1 81 ? 4.655 -10.223 -13.122 1.00 82.25 81 MET A N 1
ATOM 666 C CA . MET A 1 81 ? 5.112 -9.188 -14.052 1.00 82.25 81 MET A CA 1
ATOM 667 C C . MET A 1 81 ? 5.596 -7.929 -13.331 1.00 82.25 81 MET A C 1
ATOM 669 O O . MET A 1 81 ? 6.471 -7.247 -13.850 1.00 82.25 81 MET A O 1
ATOM 673 N N . TRP A 1 82 ? 5.060 -7.644 -12.142 1.00 82.44 82 TRP A N 1
ATOM 674 C CA . TRP A 1 82 ? 5.420 -6.476 -11.329 1.00 82.44 82 TRP A CA 1
ATOM 675 C C . TRP A 1 82 ? 6.473 -6.781 -10.254 1.00 82.44 82 TRP A C 1
ATOM 677 O O . TRP A 1 82 ? 6.772 -5.921 -9.433 1.00 82.44 82 TRP A O 1
ATOM 687 N N . GLN A 1 83 ? 7.042 -7.993 -10.227 1.00 79.38 83 GLN A N 1
ATOM 688 C CA . GLN A 1 83 ? 8.116 -8.339 -9.282 1.00 79.38 83 GLN A CA 1
ATOM 689 C C . GLN A 1 83 ? 9.454 -7.684 -9.624 1.00 79.38 83 GLN A C 1
ATOM 691 O O . GLN A 1 83 ? 10.341 -7.623 -8.773 1.00 79.38 83 GLN A O 1
ATOM 696 N N . LYS A 1 84 ? 9.620 -7.250 -10.874 1.00 81.00 84 LYS A N 1
ATOM 697 C CA . LYS A 1 84 ? 10.839 -6.627 -11.365 1.00 81.00 84 LYS A CA 1
ATOM 698 C C . LYS A 1 84 ? 10.511 -5.458 -12.281 1.00 81.00 84 LYS A C 1
ATOM 700 O O . LYS A 1 84 ? 9.508 -5.468 -12.995 1.00 81.00 84 LYS A O 1
ATOM 705 N N . ASP A 1 85 ? 11.424 -4.499 -12.332 1.00 80.88 85 ASP A N 1
ATOM 706 C CA . ASP A 1 85 ? 11.221 -3.258 -13.076 1.00 80.88 85 ASP A CA 1
ATOM 707 C C . ASP A 1 85 ? 11.360 -3.424 -14.597 1.00 80.88 85 ASP A C 1
ATOM 709 O O . ASP A 1 85 ? 11.080 -2.486 -15.342 1.00 80.88 85 ASP A O 1
ATOM 713 N N . GLU A 1 86 ? 11.776 -4.589 -15.117 1.00 80.94 86 GLU A N 1
ATOM 714 C CA . GLU A 1 86 ? 11.970 -4.742 -16.568 1.00 80.94 86 GLU A CA 1
ATOM 715 C C . GLU A 1 86 ? 10.664 -4.573 -17.346 1.00 80.94 86 GLU A C 1
ATOM 717 O O . GLU A 1 86 ? 10.672 -4.031 -18.452 1.00 80.94 86 GLU A O 1
ATOM 722 N N . ARG A 1 87 ? 9.528 -4.980 -16.761 1.00 81.31 87 ARG A N 1
ATOM 723 C CA . ARG A 1 87 ? 8.222 -4.753 -17.384 1.00 81.31 87 ARG A CA 1
ATOM 724 C C . ARG A 1 87 ? 7.867 -3.281 -17.434 1.00 81.31 87 ARG A C 1
ATOM 726 O O . ARG A 1 87 ? 7.460 -2.833 -18.501 1.00 81.31 87 ARG A O 1
ATOM 733 N N . LEU A 1 88 ? 8.109 -2.535 -16.357 1.00 81.75 88 LEU A N 1
ATOM 734 C CA . LEU A 1 88 ? 7.942 -1.079 -16.330 1.00 81.75 88 LEU A CA 1
ATOM 735 C C . LEU A 1 88 ? 8.773 -0.418 -17.437 1.00 81.75 88 LEU A C 1
ATOM 737 O O . LEU A 1 88 ? 8.254 0.378 -18.210 1.00 81.75 88 LEU A O 1
ATOM 741 N N . LYS A 1 89 ? 10.033 -0.835 -17.605 1.00 80.75 89 LYS A N 1
ATOM 742 C CA . LYS A 1 89 ? 10.924 -0.286 -18.640 1.00 80.75 89 LYS A CA 1
ATOM 743 C C . LYS A 1 89 ? 10.482 -0.594 -20.073 1.00 80.75 89 LYS A C 1
ATOM 745 O O . LYS A 1 89 ? 10.893 0.124 -20.979 1.00 80.75 89 LYS A O 1
ATOM 750 N N . SER A 1 90 ? 9.692 -1.648 -20.272 1.00 82.69 90 SER A N 1
ATOM 751 C CA . SER A 1 90 ? 9.193 -2.078 -21.586 1.00 82.69 90 SER A CA 1
ATOM 752 C C . SER A 1 90 ? 7.861 -1.446 -21.998 1.00 82.69 90 SER A C 1
ATOM 754 O O . SER A 1 90 ? 7.395 -1.711 -23.102 1.00 82.69 90 SER A O 1
ATOM 756 N N . VAL A 1 91 ? 7.217 -0.664 -21.123 1.00 86.31 91 VAL A N 1
ATOM 757 C CA . VAL A 1 91 ? 5.949 -0.004 -21.455 1.00 86.31 91 VAL A CA 1
ATOM 758 C C . VAL A 1 91 ? 6.230 1.229 -22.308 1.00 86.31 91 VAL A C 1
ATOM 760 O O . VAL A 1 91 ? 6.831 2.200 -21.844 1.00 86.31 91 VAL A O 1
ATOM 763 N N . ASP A 1 92 ? 5.759 1.192 -23.552 1.00 87.44 92 ASP A N 1
ATOM 764 C CA . ASP A 1 92 ? 5.887 2.308 -24.485 1.00 87.44 92 ASP A CA 1
ATOM 765 C C . ASP A 1 92 ? 5.251 3.582 -23.916 1.00 87.44 92 ASP A C 1
ATOM 767 O O . ASP A 1 92 ? 4.129 3.578 -23.405 1.00 87.44 92 ASP A O 1
ATOM 771 N N . GLY A 1 93 ? 5.994 4.686 -23.993 1.00 85.62 93 GLY A N 1
ATOM 772 C CA . GLY A 1 93 ? 5.563 5.991 -23.494 1.00 85.62 93 GLY A CA 1
ATOM 773 C C . GLY A 1 93 ? 5.587 6.146 -21.972 1.00 85.62 93 GLY A C 1
ATOM 774 O O . GLY A 1 93 ? 5.338 7.250 -21.494 1.00 85.62 93 GLY A O 1
ATOM 775 N N . LEU A 1 94 ? 5.919 5.101 -21.197 1.00 87.88 94 LEU A N 1
ATOM 776 C CA . LEU A 1 94 ? 5.993 5.229 -19.739 1.00 87.88 94 LEU A CA 1
ATOM 777 C C . LEU A 1 94 ? 7.174 6.101 -19.311 1.00 87.88 94 LEU A C 1
ATOM 779 O O . LEU A 1 94 ? 7.006 6.945 -18.443 1.00 87.88 94 LEU A O 1
ATOM 783 N N . HIS A 1 95 ? 8.342 5.943 -19.938 1.00 86.31 95 HIS A N 1
ATOM 784 C CA . HIS A 1 95 ? 9.559 6.694 -19.591 1.00 86.31 95 HIS A CA 1
ATOM 785 C C . HIS A 1 95 ? 9.386 8.211 -19.670 1.00 86.31 95 HIS A C 1
ATOM 787 O O . HIS A 1 95 ? 9.889 8.929 -18.804 1.00 86.31 95 HIS A O 1
ATOM 793 N N . ASP A 1 96 ? 8.639 8.677 -20.669 1.00 90.81 96 ASP A N 1
ATOM 794 C CA . ASP A 1 96 ? 8.364 10.097 -20.899 1.00 90.81 96 ASP A CA 1
ATOM 795 C C . ASP A 1 96 ? 7.099 10.577 -20.172 1.00 90.81 96 ASP A C 1
ATOM 797 O O . ASP A 1 96 ? 6.781 11.768 -20.194 1.00 90.81 96 ASP A O 1
ATOM 801 N N . ALA A 1 97 ? 6.364 9.671 -19.517 1.00 91.62 97 ALA A N 1
ATOM 802 C CA . ALA A 1 97 ? 5.132 10.016 -18.829 1.00 91.62 97 ALA A CA 1
ATOM 803 C C . ALA A 1 97 ? 5.434 10.916 -17.617 1.00 91.62 97 ALA A C 1
ATOM 805 O O . ALA A 1 97 ? 6.258 10.547 -16.770 1.00 91.62 97 ALA A O 1
ATOM 806 N N . PRO A 1 98 ? 4.764 12.077 -17.491 1.00 92.44 98 PRO A N 1
ATOM 807 C CA . PRO A 1 98 ? 4.879 12.913 -16.308 1.00 92.44 98 PRO A CA 1
ATOM 808 C C . PRO A 1 98 ? 4.205 12.222 -15.119 1.00 92.44 98 PRO A C 1
ATOM 810 O O . PRO A 1 98 ? 3.054 11.789 -15.198 1.00 92.44 98 PRO A O 1
ATOM 813 N N . ILE A 1 99 ? 4.922 12.145 -14.005 1.00 93.00 99 ILE A N 1
ATOM 814 C CA . ILE A 1 99 ? 4.474 11.566 -12.746 1.00 93.00 99 ILE A CA 1
ATOM 815 C C . ILE A 1 99 ? 4.647 12.562 -11.597 1.00 93.00 99 ILE A C 1
ATOM 817 O O . ILE A 1 99 ? 5.519 13.431 -11.595 1.00 93.00 99 ILE A O 1
ATOM 821 N N . SER A 1 100 ? 3.792 12.403 -10.593 1.00 92.25 100 SER A N 1
ATOM 822 C CA . SER A 1 100 ? 3.825 13.164 -9.349 1.00 92.25 100 SER A CA 1
ATOM 823 C C . SER A 1 100 ? 4.509 12.344 -8.262 1.00 92.25 100 SER A C 1
ATOM 825 O O . SER A 1 100 ? 4.024 11.270 -7.908 1.00 92.25 100 SER A O 1
ATOM 827 N N . VAL A 1 101 ? 5.617 12.852 -7.727 1.00 90.38 101 VAL A N 1
ATOM 828 C CA . VAL A 1 101 ? 6.441 12.168 -6.727 1.00 90.38 101 VAL A CA 1
ATOM 829 C C . VAL A 1 101 ? 6.337 12.886 -5.382 1.00 90.38 101 VAL A C 1
ATOM 831 O O . VAL A 1 101 ? 6.596 14.087 -5.265 1.00 90.38 101 VAL A O 1
ATOM 834 N N . GLU A 1 102 ? 5.952 12.132 -4.352 1.00 88.50 102 GLU A N 1
ATOM 835 C CA . GLU A 1 102 ? 6.005 12.563 -2.953 1.00 88.50 102 GLU A CA 1
ATOM 836 C C . GLU A 1 102 ? 7.433 12.345 -2.420 1.00 88.50 102 GLU A C 1
ATOM 838 O O . GLU A 1 102 ? 7.968 11.244 -2.536 1.00 88.50 102 GLU A O 1
ATOM 843 N N . THR A 1 103 ? 8.067 13.375 -1.846 1.00 83.44 103 THR A N 1
ATOM 844 C CA . THR A 1 103 ? 9.478 13.288 -1.396 1.00 83.44 103 THR A CA 1
ATOM 845 C C . THR A 1 103 ? 9.651 13.163 0.121 1.00 83.44 103 THR A C 1
ATOM 847 O O . THR A 1 103 ? 10.743 12.854 0.594 1.00 83.44 103 THR A O 1
ATOM 850 N N . VAL A 1 104 ? 8.587 13.368 0.902 1.00 81.62 104 VAL A N 1
ATOM 851 C CA . VAL A 1 104 ? 8.564 13.183 2.361 1.00 81.62 104 VAL A CA 1
ATOM 852 C C . VAL A 1 104 ? 7.344 12.343 2.738 1.00 81.62 104 VAL A C 1
ATOM 854 O O . VAL A 1 104 ? 6.434 12.114 1.943 1.00 81.62 104 VAL A O 1
ATOM 857 N N . LYS A 1 105 ? 7.325 11.837 3.975 1.00 73.69 105 LYS A N 1
ATOM 858 C CA . LYS A 1 105 ? 6.181 11.106 4.521 1.00 73.69 105 LYS A CA 1
ATOM 859 C C . LYS A 1 105 ? 4.892 11.923 4.385 1.00 73.69 105 LYS A C 1
ATOM 861 O O . LYS A 1 105 ? 4.795 13.041 4.884 1.00 73.69 105 LYS A O 1
ATOM 866 N N . LYS A 1 106 ? 3.871 11.261 3.843 1.00 67.75 106 LYS A N 1
ATOM 867 C CA . LYS A 1 106 ? 2.497 11.730 3.587 1.00 67.75 106 LYS A CA 1
ATOM 868 C C . LYS A 1 106 ? 1.768 12.423 4.750 1.00 67.75 106 LYS A C 1
ATOM 870 O O . LYS A 1 106 ? 0.707 13.018 4.554 1.00 67.75 106 LYS A O 1
ATOM 875 N N . GLU A 1 107 ? 2.285 12.328 5.971 1.00 72.00 107 GLU A N 1
ATOM 876 C CA . GLU A 1 107 ? 1.712 13.015 7.131 1.00 72.00 107 GLU A CA 1
ATOM 877 C C . GLU A 1 107 ? 1.742 14.545 6.964 1.00 72.00 107 GLU A C 1
ATOM 879 O O . GLU A 1 107 ? 0.821 15.217 7.433 1.00 72.00 107 GLU A O 1
ATOM 884 N N . ASP A 1 108 ? 2.706 15.089 6.209 1.00 72.25 108 ASP A N 1
ATOM 885 C CA . ASP A 1 108 ? 2.715 16.498 5.810 1.00 72.25 108 ASP A CA 1
ATOM 886 C C . ASP A 1 108 ? 2.045 16.713 4.442 1.00 72.25 108 ASP A C 1
ATOM 888 O O . ASP A 1 108 ? 2.664 16.675 3.380 1.00 72.25 108 ASP A O 1
ATOM 892 N N . ARG A 1 109 ? 0.737 16.983 4.468 1.00 70.88 109 ARG A N 1
ATOM 893 C CA . ARG A 1 109 ? -0.067 17.235 3.257 1.00 70.88 109 ARG A CA 1
ATOM 894 C C . ARG A 1 109 ? 0.152 18.617 2.634 1.00 70.88 109 ARG A C 1
ATOM 896 O O . ARG A 1 109 ? -0.510 18.935 1.650 1.00 70.88 109 ARG A O 1
ATOM 903 N N . LYS A 1 110 ? 1.001 19.465 3.225 1.00 78.69 110 LYS A N 1
ATOM 904 C CA . LYS A 1 110 ? 1.333 20.798 2.688 1.00 78.69 110 LYS A CA 1
ATOM 905 C C . LYS A 1 110 ? 2.599 20.784 1.838 1.00 78.69 110 LYS A C 1
ATOM 907 O O . LYS A 1 110 ? 3.008 21.829 1.339 1.00 78.69 110 LYS A O 1
ATOM 912 N N . GLN A 1 111 ? 3.230 19.626 1.709 1.00 75.44 111 GLN A N 1
ATOM 913 C CA . GLN A 1 111 ? 4.486 19.493 1.010 1.00 75.44 111 GLN A CA 1
ATOM 914 C C . GLN A 1 111 ? 4.319 19.681 -0.503 1.00 75.44 111 GLN A C 1
ATOM 916 O O . GLN A 1 111 ? 3.314 19.293 -1.100 1.00 75.44 111 GLN A O 1
ATOM 921 N N . ASN A 1 112 ? 5.349 20.246 -1.130 1.00 79.38 112 ASN A N 1
ATOM 922 C CA . ASN A 1 112 ? 5.432 20.336 -2.578 1.00 79.38 112 ASN A CA 1
ATOM 923 C C . ASN A 1 112 ? 5.572 18.941 -3.192 1.00 79.38 112 ASN A C 1
ATOM 925 O O . ASN A 1 112 ? 6.517 18.216 -2.878 1.00 79.38 112 ASN A O 1
ATOM 929 N N . ILE A 1 113 ? 4.648 18.610 -4.090 1.00 86.06 113 ILE A N 1
ATOM 930 C CA . ILE A 1 113 ? 4.727 17.445 -4.970 1.00 86.06 113 ILE A CA 1
ATOM 931 C C . ILE A 1 113 ? 5.713 17.774 -6.090 1.00 86.06 113 ILE A C 1
ATOM 933 O O . ILE A 1 113 ? 5.573 18.806 -6.753 1.00 86.06 113 ILE A O 1
ATOM 937 N N . LEU A 1 114 ? 6.695 16.905 -6.313 1.00 89.38 114 LEU A N 1
ATOM 938 C CA . LEU A 1 114 ? 7.650 17.065 -7.401 1.00 89.38 114 LEU A CA 1
ATOM 939 C C . LEU A 1 114 ? 7.063 16.455 -8.677 1.00 89.38 114 LEU A C 1
ATOM 941 O O . LEU A 1 114 ? 6.644 15.300 -8.677 1.00 89.38 114 LEU A O 1
ATOM 945 N N . GLN A 1 115 ? 7.010 17.235 -9.754 1.00 92.44 115 GLN A N 1
ATOM 946 C CA . GLN A 1 115 ? 6.640 16.731 -11.076 1.00 92.44 115 GLN A CA 1
ATOM 947 C C . GLN A 1 115 ? 7.917 16.361 -11.825 1.00 92.44 115 GLN A C 1
ATOM 949 O O . GLN A 1 115 ? 8.803 17.202 -11.973 1.00 92.44 115 GLN A O 1
ATOM 954 N N . MET A 1 116 ? 8.009 15.119 -12.283 1.00 93.06 116 MET A N 1
ATOM 955 C CA . MET A 1 116 ? 9.140 14.605 -13.059 1.00 93.06 116 MET A CA 1
ATOM 956 C C . MET A 1 116 ? 8.654 13.532 -14.032 1.00 93.06 116 MET A C 1
ATOM 958 O O . MET A 1 116 ? 7.517 13.083 -13.925 1.00 93.06 116 MET A O 1
ATOM 962 N N . THR A 1 117 ? 9.471 13.112 -14.990 1.00 92.44 117 THR A N 1
ATOM 963 C CA . THR A 1 117 ? 9.129 11.953 -15.825 1.00 92.44 117 THR A CA 1
ATOM 964 C C . THR A 1 117 ? 9.416 10.648 -15.088 1.00 92.44 117 THR A C 1
ATOM 966 O O . THR A 1 117 ? 10.238 10.605 -14.171 1.00 92.44 117 THR A O 1
ATOM 969 N N . PHE A 1 118 ? 8.756 9.558 -15.480 1.00 89.44 118 PHE A N 1
ATOM 970 C CA . PHE A 1 118 ? 9.018 8.244 -14.884 1.00 89.44 118 PHE A CA 1
ATOM 971 C C . PHE A 1 118 ? 10.488 7.828 -15.019 1.00 89.44 118 PHE A C 1
ATOM 973 O O . PHE A 1 118 ? 11.058 7.267 -14.087 1.00 89.44 118 PHE A O 1
ATOM 980 N N . SER A 1 119 ? 11.119 8.161 -16.150 1.00 88.12 119 SER A N 1
ATOM 981 C CA . SER A 1 119 ? 12.550 7.936 -16.357 1.00 88.12 119 SER A CA 1
ATOM 982 C C . SER A 1 119 ? 13.378 8.591 -15.244 1.00 88.12 119 SER A C 1
ATOM 984 O O . SER A 1 119 ? 14.132 7.898 -14.564 1.00 88.12 119 SER A O 1
ATOM 986 N N . GLN A 1 120 ? 13.151 9.877 -14.956 1.00 88.88 120 GLN A N 1
ATOM 987 C CA . GLN A 1 120 ? 13.890 10.616 -13.922 1.00 88.88 120 GLN A CA 1
ATOM 988 C C . GLN A 1 120 ? 13.823 9.951 -12.536 1.00 88.88 120 GLN A C 1
ATOM 990 O O . GLN A 1 120 ? 14.819 9.951 -11.829 1.00 88.88 120 GLN A O 1
ATOM 995 N N . LEU A 1 121 ? 12.704 9.315 -12.175 1.00 87.31 121 LEU A N 1
ATOM 996 C CA . LEU A 1 121 ? 12.569 8.611 -10.893 1.00 87.31 121 LEU A CA 1
ATOM 997 C C . LEU A 1 121 ? 13.411 7.326 -10.801 1.00 87.31 121 LEU A C 1
ATOM 999 O O . LEU A 1 121 ? 13.807 6.930 -9.711 1.00 87.31 121 LEU A O 1
ATOM 1003 N N . THR A 1 122 ? 13.622 6.629 -11.919 1.00 78.56 122 THR A N 1
ATOM 1004 C CA . THR A 1 122 ? 14.228 5.280 -11.929 1.00 78.56 122 THR A CA 1
ATOM 1005 C C . THR A 1 122 ? 15.739 5.258 -12.169 1.00 78.56 122 THR A C 1
ATOM 1007 O O . THR A 1 122 ? 16.350 4.194 -12.051 1.00 78.56 122 THR A O 1
ATOM 1010 N N . TYR A 1 123 ? 16.328 6.396 -12.546 1.00 67.06 123 TYR A N 1
ATOM 1011 C CA . TYR A 1 123 ? 17.751 6.530 -12.885 1.00 67.06 123 TYR A CA 1
ATOM 1012 C C . TYR A 1 123 ? 18.566 7.361 -11.870 1.00 67.06 123 TYR A C 1
ATOM 1014 O O . TYR A 1 123 ? 19.775 7.490 -12.069 1.00 67.06 123 TYR A O 1
ATOM 1022 N N . ASP A 1 124 ? 17.933 7.866 -10.804 1.00 51.91 124 ASP A N 1
ATOM 1023 C CA . ASP A 1 124 ? 18.576 8.459 -9.613 1.00 51.91 124 ASP A CA 1
ATOM 1024 C C . ASP A 1 124 ? 18.833 7.395 -8.524 1.00 51.91 124 ASP A C 1
ATOM 1026 O O . ASP A 1 124 ? 19.895 7.468 -7.859 1.00 51.91 124 ASP A O 1
#

Secondary structure (DSSP, 8-state):
--HHHHHHHHHHHHHHHHHHHHHHTTS-GGGGSPTTTT---PPPEEESSPPPHHHHIIIIITTT--EEE-STTTT-TTGGGGSSTHHHHTSTTTTT-EEEE--S-TT-TTSPPEEEEHHHHH--

Sequence (124 aa):
MDSYCIFIYFVFLTLFHNVYTSSFSKKHAGHLKAFGSAGPFLKIDELNEFPSSFIFFNNYLRKSQTVLFRQVLSNDPYLSMWQKDERLKSVDGLHDAPISVETVKKEDRKQNILQMTFSQLTYD

Radius of gyration: 30.18 Å; chains: 1; bounding box: 55×70×68 Å